Protein AF-E9F660-F1 (afdb_monomer_lite)

Secondary structure (DSSP, 8-state):
-----TTS-HHHHHHHHHHTTS--SSHHHHHHHHHHHHHHHHHHHS--HHHHHHS-GGGSPPHHHHHS---GGGGG-S-HHHHHHHHHSTTS-TT--HHHHHHHEEE---TTS-SEEE-TTS-EEE-HHHHHHHT-GGGEEE-TTHHHHTGGGGGG--

Sequence (158 aa):
MLLHSTNDSPLTMLIGTTLRQFQARNVETLCGLYLLVYRLLRWRIYPNPDWYHDVPILMRPTEVQNTHLHPVCIDFLPWPALRDYLCQNQNKDSRHSVDLYMRSIKLHWPPEKPLLCTDSGGAVELHPDFEATVCDAQSWTLVSPWAEAFEHLKMHVN

pLDDT: mean 91.42, std 10.26, range [47.56, 98.06]

Organism: Metarhizium robertsii (strain ARSEF 23 / ATCC MYA-3075) (NCBI:txid655844)

Structure (mmCIF, N/CA/C/O backbone):
data_AF-E9F660-F1
#
_entry.id   AF-E9F660-F1
#
loop_
_atom_site.group_PDB
_atom_site.id
_atom_site.type_symbol
_atom_site.label_atom_id
_atom_site.label_alt_id
_atom_site.label_comp_id
_atom_site.label_asym_id
_atom_site.label_entity_id
_atom_site.label_seq_id
_atom_site.pdbx_PDB_ins_code
_atom_site.Cartn_x
_atom_site.Cartn_y
_atom_site.Cartn_z
_atom_site.occupancy
_atom_site.B_iso_or_equiv
_atom_site.auth_seq_id
_atom_site.auth_comp_id
_atom_site.auth_asym_id
_atom_site.auth_atom_id
_atom_site.pdbx_PDB_model_num
ATOM 1 N N . MET A 1 1 ? -14.381 -0.725 13.121 1.00 47.56 1 MET A N 1
ATOM 2 C CA . MET A 1 1 ? -14.245 -2.211 12.984 1.00 47.56 1 MET A CA 1
ATOM 3 C C . MET A 1 1 ? -12.790 -2.710 12.771 1.00 47.56 1 MET A C 1
ATOM 5 O O . MET A 1 1 ? -12.537 -3.470 11.842 1.00 47.56 1 MET A O 1
ATOM 9 N N . LEU A 1 2 ? -11.814 -2.343 13.624 1.00 49.91 2 LEU A N 1
ATOM 10 C CA . LEU A 1 2 ? -10.415 -2.834 13.512 1.00 49.91 2 LEU A CA 1
ATOM 11 C C . LEU A 1 2 ? -9.726 -3.172 14.854 1.00 49.91 2 LEU A C 1
ATOM 13 O O . LEU A 1 2 ? -8.538 -3.473 14.866 1.00 49.91 2 LEU A O 1
ATOM 17 N N . LEU A 1 3 ? -10.464 -3.200 15.970 1.00 52.72 3 LEU A N 1
ATOM 18 C CA . LEU A 1 3 ? -9.939 -3.603 17.286 1.00 52.72 3 LEU A CA 1
ATOM 19 C C . LEU A 1 3 ? -10.389 -5.009 17.713 1.00 52.72 3 LEU A C 1
ATOM 21 O O . LEU A 1 3 ? -10.610 -5.261 18.895 1.00 52.72 3 LEU A O 1
ATOM 25 N N . HIS A 1 4 ? -10.543 -5.942 16.774 1.00 48.62 4 HIS A N 1
ATOM 26 C CA . HIS A 1 4 ? -10.601 -7.349 17.173 1.00 48.62 4 HIS A CA 1
ATOM 27 C C . HIS A 1 4 ? -9.197 -7.809 17.555 1.00 48.62 4 HIS A C 1
ATOM 29 O O . HIS A 1 4 ? -8.211 -7.411 16.928 1.00 48.62 4 HIS A O 1
ATOM 35 N N . SER A 1 5 ? -9.105 -8.609 18.615 1.00 48.84 5 SER A N 1
ATOM 36 C CA . SER A 1 5 ? -7.825 -9.086 19.117 1.00 48.84 5 SER A CA 1
ATOM 37 C C . SER A 1 5 ? -7.089 -9.851 18.011 1.00 48.84 5 SER A C 1
ATOM 39 O O . SER A 1 5 ? -7.699 -10.491 17.150 1.00 48.84 5 SER A O 1
ATOM 41 N N . THR A 1 6 ? -5.756 -9.832 18.023 1.00 50.41 6 THR A N 1
ATOM 42 C CA . THR A 1 6 ? -4.930 -10.602 17.071 1.00 50.41 6 THR A CA 1
ATOM 43 C C . THR A 1 6 ? -5.171 -12.118 17.120 1.00 50.41 6 THR A C 1
ATOM 45 O O . THR A 1 6 ? -4.581 -12.844 16.325 1.00 50.41 6 THR A O 1
ATOM 48 N N . ASN A 1 7 ? -6.019 -12.596 18.036 1.00 51.09 7 ASN A N 1
ATOM 49 C CA . ASN A 1 7 ? -6.377 -13.997 18.204 1.00 51.09 7 ASN A CA 1
ATOM 50 C C . ASN A 1 7 ? -7.701 -14.387 17.522 1.00 51.09 7 ASN A C 1
ATOM 52 O O . ASN A 1 7 ? -7.983 -15.579 17.443 1.00 51.09 7 ASN A O 1
ATOM 56 N N . ASP A 1 8 ? -8.480 -13.438 16.991 1.00 64.81 8 ASP A N 1
ATOM 57 C CA . ASP A 1 8 ? -9.829 -13.734 16.477 1.00 64.81 8 ASP A CA 1
ATOM 58 C C . ASP A 1 8 ? -9.863 -14.063 14.972 1.00 64.81 8 ASP A C 1
ATOM 60 O O . ASP A 1 8 ? -10.876 -14.530 14.453 1.00 64.81 8 ASP A O 1
ATOM 64 N N . SER A 1 9 ? -8.763 -13.847 14.237 1.00 81.62 9 SER A N 1
ATOM 65 C CA . SER A 1 9 ? -8.699 -14.128 12.798 1.00 81.62 9 SER A CA 1
ATOM 66 C C . SER A 1 9 ? -7.319 -14.647 12.366 1.00 81.62 9 SER A C 1
ATOM 68 O O . SER A 1 9 ? -6.309 -13.977 12.587 1.00 81.62 9 SER A O 1
ATOM 70 N N . PRO A 1 10 ? -7.240 -15.794 11.662 1.00 87.38 10 PRO A N 1
ATOM 71 C CA . PRO A 1 10 ? -5.983 -16.280 11.086 1.00 87.38 10 PRO A CA 1
ATOM 72 C C . PRO A 1 10 ? -5.302 -15.254 10.171 1.00 87.38 10 PRO A C 1
ATOM 74 O O . PRO A 1 10 ? -4.076 -15.207 10.094 1.00 87.38 10 PRO A O 1
ATOM 77 N N . LEU A 1 11 ? -6.088 -14.395 9.508 1.00 89.75 11 LEU A N 1
ATOM 78 C CA . LEU A 1 11 ? -5.563 -13.346 8.641 1.00 89.75 11 LEU A CA 1
ATOM 79 C C . LEU A 1 11 ? -4.883 -12.227 9.440 1.00 89.75 11 LEU A C 1
ATOM 81 O O . LEU A 1 11 ? -3.794 -11.792 9.073 1.00 89.75 11 LEU A O 1
ATOM 85 N N . THR A 1 12 ? -5.492 -11.776 10.540 1.00 90.00 12 THR A N 1
ATOM 86 C CA . THR A 1 12 ? -4.901 -10.724 11.385 1.00 90.00 12 THR A CA 1
ATOM 87 C C . THR A 1 12 ? -3.621 -11.222 12.055 1.00 90.00 12 THR A C 1
ATOM 89 O O . THR A 1 12 ? -2.632 -10.489 12.124 1.00 90.00 12 THR A O 1
ATOM 92 N N . MET A 1 13 ? -3.590 -12.500 12.450 1.00 89.19 13 MET A N 1
ATOM 93 C CA . MET A 1 13 ? -2.390 -13.167 12.952 1.00 89.19 13 MET A CA 1
ATOM 94 C C . MET A 1 13 ? -1.291 -13.248 11.887 1.00 89.19 13 MET A C 1
ATOM 96 O O . MET A 1 13 ? -0.164 -12.830 12.153 1.00 89.19 13 MET A O 1
ATOM 100 N N . LEU A 1 14 ? -1.609 -13.722 10.676 1.00 91.12 14 LEU A N 1
ATOM 101 C CA . LEU A 1 14 ? -0.656 -13.808 9.568 1.00 91.12 14 LEU A CA 1
ATOM 102 C C . LEU A 1 14 ? -0.021 -12.442 9.287 1.00 91.12 14 LEU A C 1
ATOM 104 O O . LEU A 1 14 ? 1.193 -12.298 9.391 1.00 91.12 14 LEU A O 1
ATOM 108 N N . ILE A 1 15 ? -0.836 -11.415 9.036 1.00 92.06 15 ILE A N 1
ATOM 109 C CA . ILE A 1 15 ? -0.338 -10.070 8.723 1.00 92.06 15 ILE A CA 1
ATOM 110 C C . ILE A 1 15 ? 0.486 -9.520 9.891 1.00 92.06 15 ILE A C 1
ATOM 112 O O . ILE A 1 15 ? 1.591 -9.020 9.689 1.00 92.06 15 ILE A O 1
ATOM 116 N N . GLY A 1 16 ? -0.011 -9.649 11.125 1.00 89.62 16 GLY A N 1
ATOM 117 C CA . GLY A 1 16 ? 0.689 -9.166 12.310 1.00 89.62 16 GLY A CA 1
ATOM 118 C C . GLY A 1 16 ? 2.029 -9.868 12.544 1.00 89.62 16 GLY A C 1
ATOM 119 O O . GLY A 1 16 ? 2.987 -9.233 12.977 1.00 89.62 16 GLY A O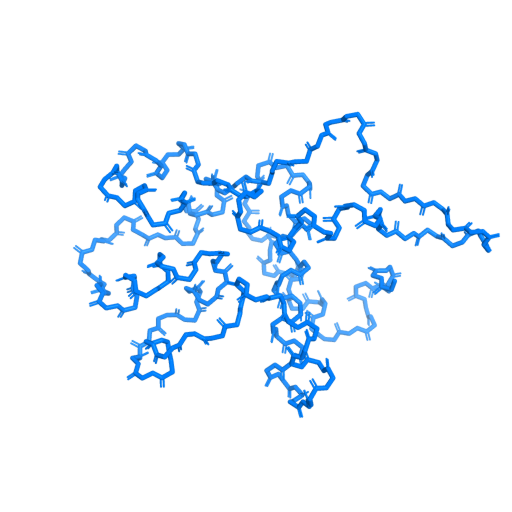 1
ATOM 120 N N . THR A 1 17 ? 2.132 -11.173 12.281 1.00 90.50 17 THR A N 1
ATOM 121 C CA . THR A 1 17 ? 3.407 -11.908 12.381 1.00 90.50 17 THR A CA 1
ATOM 122 C C . THR A 1 17 ? 4.381 -11.529 11.268 1.00 90.50 17 THR A C 1
ATOM 124 O O . THR A 1 17 ? 5.559 -11.340 11.558 1.00 90.50 17 THR A O 1
ATOM 127 N N . THR A 1 18 ? 3.908 -11.343 10.033 1.00 91.31 18 THR A N 1
ATOM 128 C CA . THR A 1 18 ? 4.741 -10.916 8.902 1.00 91.31 18 THR A CA 1
ATOM 129 C C . THR A 1 18 ? 5.259 -9.493 9.083 1.00 91.31 18 THR A C 1
ATOM 131 O O . THR A 1 18 ? 6.458 -9.264 8.983 1.00 91.31 18 THR A O 1
ATOM 134 N N . LEU A 1 19 ? 4.391 -8.530 9.402 1.00 89.81 19 LEU A N 1
ATOM 135 C CA . LEU A 1 19 ? 4.794 -7.127 9.539 1.00 89.81 19 LEU A CA 1
ATOM 136 C C . LEU A 1 19 ? 5.783 -6.904 10.691 1.00 89.81 19 LEU A C 1
ATOM 138 O O . LEU A 1 19 ? 6.650 -6.043 10.583 1.00 89.81 19 LEU A O 1
ATOM 142 N N . ARG A 1 20 ? 5.717 -7.720 11.752 1.00 89.06 20 ARG A N 1
ATOM 143 C CA . ARG A 1 20 ? 6.685 -7.705 12.864 1.00 89.06 20 ARG A CA 1
ATOM 144 C C . ARG A 1 20 ? 8.119 -8.053 12.452 1.00 89.06 20 ARG A C 1
ATOM 146 O O . ARG A 1 20 ? 9.038 -7.766 13.211 1.00 89.06 20 ARG A O 1
ATOM 153 N N . GLN A 1 21 ? 8.317 -8.661 11.284 1.00 90.44 21 GLN A N 1
ATOM 154 C CA . GLN A 1 21 ? 9.647 -8.984 10.760 1.00 90.44 21 GLN A CA 1
ATOM 155 C C . GLN A 1 21 ? 10.355 -7.759 10.165 1.00 90.44 21 GLN A C 1
ATOM 157 O O . GLN A 1 21 ? 11.555 -7.817 9.910 1.00 90.44 21 GLN A O 1
ATOM 162 N N . PHE A 1 22 ? 9.633 -6.656 9.951 1.00 89.31 22 PHE A N 1
ATOM 163 C CA . PHE A 1 22 ? 10.140 -5.467 9.281 1.00 89.31 22 PHE A CA 1
ATOM 164 C C . PHE A 1 22 ? 10.131 -4.249 10.202 1.00 89.31 22 PHE A C 1
ATOM 166 O O . PHE A 1 22 ? 9.282 -4.107 11.082 1.00 89.31 22 PHE A O 1
ATOM 173 N N . GLN A 1 23 ? 11.058 -3.324 9.961 1.00 85.81 23 GLN A N 1
ATOM 174 C CA . GLN A 1 23 ? 11.101 -2.042 10.658 1.00 85.81 23 GLN A CA 1
ATOM 175 C C . GLN A 1 23 ? 10.389 -0.968 9.836 1.00 85.81 23 GLN A C 1
ATOM 177 O O . GLN A 1 23 ? 10.982 -0.356 8.948 1.00 85.81 23 GLN A O 1
ATOM 182 N N . ALA A 1 24 ? 9.112 -0.734 10.143 1.00 85.19 24 ALA A N 1
ATOM 183 C CA . ALA A 1 24 ? 8.410 0.451 9.660 1.00 85.19 24 ALA A CA 1
ATOM 184 C C . ALA A 1 24 ? 8.947 1.716 10.351 1.00 85.19 24 ALA A C 1
ATOM 186 O O . ALA A 1 24 ? 9.426 1.668 11.484 1.00 85.19 24 ALA A O 1
ATOM 187 N N . ARG A 1 25 ? 8.840 2.868 9.679 1.00 86.06 25 ARG A N 1
ATOM 188 C CA . ARG A 1 25 ? 9.355 4.149 10.199 1.00 86.06 25 ARG A CA 1
ATOM 189 C C . ARG A 1 25 ? 8.655 4.638 11.459 1.00 86.06 25 ARG A C 1
ATOM 191 O O . ARG A 1 25 ? 9.293 5.241 12.314 1.00 86.06 25 ARG A O 1
ATOM 198 N N . ASN A 1 26 ? 7.344 4.449 11.517 1.00 91.38 26 ASN A N 1
ATOM 199 C CA . ASN A 1 26 ? 6.492 4.874 12.616 1.00 91.38 26 ASN A CA 1
ATOM 200 C C . ASN A 1 26 ? 5.228 4.002 12.669 1.00 91.38 26 ASN A C 1
ATOM 202 O O . ASN A 1 26 ? 4.970 3.195 11.765 1.00 91.38 26 ASN A O 1
ATOM 206 N N . VAL A 1 27 ? 4.471 4.133 13.758 1.00 91.81 27 VAL A N 1
ATOM 207 C CA . VAL A 1 27 ? 3.292 3.298 14.021 1.00 91.81 27 VAL A CA 1
ATOM 208 C C . VAL A 1 27 ? 2.169 3.580 13.025 1.00 91.81 27 VAL A C 1
ATOM 210 O O . VAL A 1 27 ? 1.485 2.658 12.600 1.00 91.81 27 VAL A O 1
ATOM 213 N N . GLU A 1 28 ? 2.037 4.822 12.567 1.00 95.00 28 GLU A N 1
ATOM 214 C CA . GLU A 1 28 ? 1.020 5.259 11.614 1.00 95.00 28 GLU A CA 1
ATOM 215 C C . GLU A 1 28 ? 1.218 4.579 10.257 1.00 95.00 28 GLU A C 1
ATOM 217 O O . GLU A 1 28 ? 0.281 4.017 9.694 1.00 95.00 28 GLU A O 1
ATOM 222 N N . THR A 1 29 ? 2.459 4.553 9.761 1.00 95.94 29 THR A N 1
ATOM 223 C CA . THR A 1 29 ? 2.820 3.853 8.519 1.00 95.94 29 THR A CA 1
ATOM 224 C C . THR A 1 29 ? 2.539 2.358 8.649 1.00 95.94 29 THR A C 1
ATOM 226 O O . THR A 1 29 ? 1.957 1.761 7.744 1.00 95.94 29 THR A O 1
ATOM 229 N N . LEU A 1 30 ? 2.907 1.747 9.781 1.00 94.88 30 LEU A N 1
ATOM 230 C CA . LEU A 1 30 ? 2.664 0.324 10.029 1.00 94.88 30 LEU A CA 1
ATOM 231 C C . LEU A 1 30 ? 1.162 -0.004 10.054 1.00 94.88 30 LEU A C 1
ATOM 233 O O . LEU A 1 30 ? 0.732 -0.972 9.428 1.00 94.88 30 LEU A O 1
ATOM 237 N N . CYS A 1 31 ? 0.363 0.816 10.739 1.00 94.81 31 CYS A N 1
ATOM 238 C CA . CYS A 1 31 ? -1.090 0.676 10.810 1.00 94.81 31 CYS A CA 1
ATOM 239 C C . CYS A 1 31 ? -1.757 0.876 9.444 1.00 94.81 31 CYS A C 1
ATOM 241 O O . CYS A 1 31 ? -2.656 0.113 9.090 1.00 94.81 31 CYS A O 1
ATOM 243 N N . GLY A 1 32 ? -1.296 1.847 8.653 1.00 95.88 32 GLY A N 1
ATOM 244 C CA . GLY A 1 32 ? -1.801 2.064 7.300 1.00 95.88 32 GLY A CA 1
ATOM 245 C C . GLY A 1 32 ? -1.520 0.873 6.384 1.00 95.88 32 GLY A C 1
ATOM 246 O O . GLY A 1 32 ? -2.428 0.384 5.715 1.00 95.88 32 GLY A O 1
ATOM 247 N N . LEU A 1 33 ? -0.295 0.335 6.420 1.00 96.44 33 LEU A N 1
ATOM 248 C CA . LEU A 1 33 ? 0.067 -0.852 5.639 1.00 96.44 33 LEU A CA 1
ATOM 249 C C . LEU A 1 33 ? -0.755 -2.065 6.059 1.00 96.44 33 LEU A C 1
ATOM 251 O O . LEU A 1 33 ? -1.264 -2.788 5.206 1.00 96.44 33 LEU A O 1
ATOM 255 N N . TYR A 1 34 ? -0.929 -2.264 7.366 1.00 95.38 34 TYR A N 1
ATOM 256 C CA . TYR A 1 34 ? -1.781 -3.323 7.893 1.00 95.38 34 TYR A CA 1
ATOM 257 C C . TYR A 1 34 ? -3.204 -3.237 7.328 1.00 95.38 34 TYR A C 1
ATOM 259 O O . TYR A 1 34 ? -3.731 -4.248 6.867 1.00 95.38 34 TYR A O 1
ATOM 267 N N . LEU A 1 35 ? -3.810 -2.045 7.318 1.00 95.50 35 LEU A N 1
ATOM 268 C CA . 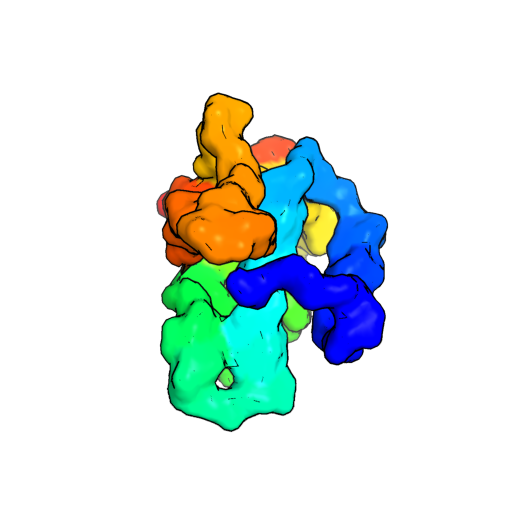LEU A 1 35 ? -5.165 -1.835 6.802 1.00 95.50 35 LEU A CA 1
ATOM 269 C C . LEU A 1 35 ? -5.254 -2.180 5.310 1.00 95.50 35 LEU A C 1
ATOM 271 O O . LEU A 1 35 ? -6.128 -2.957 4.917 1.00 95.50 35 LEU A O 1
ATOM 275 N N . LEU A 1 36 ? -4.330 -1.666 4.491 1.00 97.25 36 LEU A N 1
ATOM 276 C CA . LEU A 1 36 ? -4.295 -1.940 3.050 1.00 97.25 36 LEU A CA 1
ATOM 277 C C . LEU A 1 36 ? -4.131 -3.438 2.753 1.00 97.25 36 LEU A C 1
ATOM 279 O O . LEU A 1 36 ? -4.890 -4.006 1.962 1.00 97.25 36 LEU A O 1
ATOM 283 N N . VAL A 1 37 ? -3.176 -4.092 3.422 1.00 96.44 37 VAL A N 1
ATOM 284 C CA . VAL A 1 37 ? -2.901 -5.528 3.262 1.00 96.44 37 VAL A CA 1
ATOM 285 C C . VAL A 1 37 ? -4.089 -6.366 3.730 1.00 96.44 37 VAL A C 1
ATOM 287 O O . VAL A 1 37 ? -4.480 -7.309 3.042 1.00 96.44 37 VAL A O 1
ATOM 290 N N . TYR A 1 38 ? -4.702 -6.016 4.863 1.00 95.75 38 TYR A N 1
ATOM 291 C CA . TYR A 1 38 ? -5.865 -6.722 5.392 1.00 95.75 38 TYR A CA 1
ATOM 292 C C . TYR A 1 38 ? -7.039 -6.692 4.416 1.00 95.75 38 TYR A C 1
ATOM 294 O O . TYR A 1 38 ? -7.599 -7.747 4.120 1.00 95.75 38 TYR A O 1
ATOM 302 N N . ARG A 1 39 ? -7.391 -5.519 3.873 1.00 95.81 39 ARG A N 1
ATOM 303 C CA . ARG A 1 39 ? -8.514 -5.394 2.928 1.00 95.81 39 ARG A CA 1
ATOM 304 C C . ARG A 1 39 ? -8.281 -6.201 1.661 1.00 95.81 39 ARG A C 1
ATOM 306 O O . ARG A 1 39 ? -9.159 -6.964 1.257 1.00 95.81 39 ARG A O 1
ATOM 313 N N . LEU A 1 40 ? -7.080 -6.099 1.089 1.00 97.38 40 LEU A N 1
ATOM 314 C CA . LEU A 1 40 ? -6.709 -6.854 -0.104 1.00 97.38 40 LEU A CA 1
ATOM 315 C C . LEU A 1 40 ? -6.765 -8.369 0.142 1.00 97.38 40 LEU A C 1
ATOM 317 O O . LEU A 1 40 ? -7.394 -9.099 -0.625 1.00 97.38 40 LEU A O 1
ATOM 321 N N . LEU A 1 41 ? -6.126 -8.855 1.210 1.00 96.12 41 LEU A N 1
ATOM 322 C CA . LEU A 1 41 ? -6.075 -10.288 1.502 1.00 96.12 41 LEU A CA 1
ATOM 323 C C . LEU A 1 41 ? -7.435 -10.851 1.916 1.00 96.12 41 LEU A C 1
ATOM 325 O O . LEU A 1 41 ? -7.763 -11.965 1.521 1.00 96.12 41 LEU A O 1
ATOM 329 N N . ARG A 1 42 ? -8.251 -10.090 2.652 1.00 95.88 42 ARG A N 1
ATOM 330 C CA . ARG A 1 42 ? -9.614 -10.495 3.019 1.00 95.88 42 ARG A CA 1
ATOM 331 C C . ARG A 1 42 ? -10.447 -10.802 1.780 1.00 95.88 42 ARG A C 1
ATOM 333 O O . ARG A 1 42 ? -11.052 -11.868 1.710 1.00 95.88 42 ARG A O 1
ATOM 340 N N . TRP A 1 43 ? -10.432 -9.903 0.796 1.00 96.44 43 TRP A N 1
ATOM 341 C CA . TRP A 1 43 ? -11.117 -10.129 -0.472 1.00 96.44 43 TRP A CA 1
ATOM 342 C C . TRP A 1 43 ? -10.511 -11.302 -1.255 1.00 96.44 43 TRP A C 1
ATOM 344 O O . TRP A 1 43 ? -11.253 -12.141 -1.750 1.00 96.44 43 TRP A O 1
ATOM 354 N N . ARG A 1 44 ? -9.179 -11.415 -1.337 1.00 95.06 44 ARG A N 1
ATOM 355 C CA . ARG A 1 44 ? -8.530 -12.515 -2.077 1.00 95.06 44 ARG A CA 1
ATOM 356 C C . ARG A 1 44 ? -8.822 -13.898 -1.492 1.00 95.06 44 ARG A C 1
ATOM 358 O O . ARG A 1 44 ? -8.979 -14.848 -2.250 1.00 95.06 44 ARG A O 1
ATOM 365 N N . ILE A 1 45 ? -8.876 -14.018 -0.165 1.00 93.44 45 ILE A N 1
ATOM 366 C CA . ILE A 1 45 ? -9.142 -15.293 0.517 1.00 93.44 45 ILE A CA 1
ATOM 367 C C . ILE A 1 45 ? -10.624 -15.654 0.431 1.00 93.44 45 ILE A C 1
ATOM 369 O O . ILE A 1 45 ? -10.958 -16.823 0.253 1.00 93.44 45 ILE A O 1
ATOM 373 N N . TYR A 1 46 ? -11.510 -14.663 0.526 1.00 92.25 46 TYR A N 1
ATOM 374 C CA . TYR A 1 46 ? -12.946 -14.892 0.475 1.00 92.25 46 TYR A CA 1
ATOM 375 C C . TYR A 1 46 ? -13.635 -13.942 -0.520 1.00 92.25 46 TYR A C 1
ATOM 377 O O . TYR A 1 46 ? -14.266 -12.967 -0.120 1.00 92.25 46 TYR A O 1
ATOM 385 N N . PRO A 1 47 ? -13.542 -14.189 -1.833 1.00 94.19 47 PRO A N 1
ATOM 386 C CA . PRO A 1 47 ? -14.023 -13.237 -2.829 1.00 94.19 47 PRO A CA 1
ATOM 387 C C . PRO A 1 47 ? -15.536 -13.015 -2.754 1.00 94.19 47 PRO A C 1
ATOM 389 O O . PRO A 1 47 ? -16.323 -13.946 -2.912 1.00 94.19 47 PRO A O 1
ATOM 392 N N . ASN A 1 48 ? -15.953 -11.761 -2.570 1.00 94.06 48 ASN A N 1
ATOM 393 C CA . ASN A 1 48 ? -17.324 -11.317 -2.808 1.00 94.06 48 ASN A CA 1
ATOM 394 C C . ASN A 1 48 ? -17.352 -9.842 -3.253 1.00 94.06 48 ASN A C 1
ATOM 396 O O . ASN A 1 48 ? -16.349 -9.137 -3.076 1.00 94.06 48 ASN A O 1
ATOM 400 N N . PRO A 1 49 ? -18.468 -9.371 -3.844 1.00 95.81 49 PRO A N 1
ATOM 401 C CA . PRO A 1 49 ? -18.573 -8.003 -4.333 1.00 95.81 49 PRO A CA 1
ATOM 402 C C . PRO A 1 49 ? -18.354 -6.957 -3.241 1.00 95.81 49 PRO A C 1
ATOM 404 O O . PRO A 1 49 ? -17.602 -6.016 -3.466 1.00 95.81 49 PRO A O 1
ATOM 407 N N . ASP A 1 50 ? -18.936 -7.115 -2.056 1.00 95.19 50 ASP A N 1
ATOM 408 C CA . ASP A 1 50 ? -18.843 -6.111 -0.988 1.00 95.19 50 ASP A CA 1
ATOM 409 C C . ASP A 1 50 ? -17.395 -5.913 -0.521 1.00 95.19 50 ASP A C 1
ATOM 411 O O . ASP A 1 50 ? -16.914 -4.789 -0.388 1.00 95.19 50 ASP A O 1
ATOM 415 N N . TRP A 1 51 ? -16.649 -7.005 -0.342 1.00 94.38 51 TRP A N 1
ATOM 416 C CA . TRP A 1 51 ? -15.244 -6.944 0.057 1.00 94.38 51 TRP A CA 1
ATOM 417 C C . TRP A 1 51 ? -14.335 -6.494 -1.077 1.00 94.38 51 TRP A C 1
ATOM 419 O O . TRP A 1 51 ? -13.325 -5.865 -0.791 1.00 94.38 51 TRP A O 1
ATOM 429 N N . TYR A 1 52 ? -14.696 -6.735 -2.341 1.00 96.38 52 TYR A N 1
ATOM 430 C CA . TYR A 1 52 ? -13.995 -6.121 -3.471 1.00 96.38 52 TYR A CA 1
ATOM 431 C C . TYR A 1 52 ? -14.154 -4.596 -3.474 1.00 96.38 52 TYR A C 1
ATOM 433 O O . TYR A 1 52 ? -13.173 -3.875 -3.661 1.00 96.38 52 TYR A O 1
ATOM 441 N N . HIS A 1 53 ? -15.374 -4.098 -3.246 1.00 96.00 53 HIS A N 1
ATOM 442 C CA . HIS A 1 53 ? -15.635 -2.659 -3.192 1.00 96.00 53 HIS A CA 1
ATOM 443 C C . HIS A 1 53 ? -14.908 -1.990 -2.021 1.00 96.00 53 HIS A C 1
ATOM 445 O O . HIS A 1 53 ? -14.432 -0.868 -2.188 1.00 96.00 53 HIS A O 1
ATOM 451 N N . ASP A 1 54 ? -14.750 -2.696 -0.897 1.00 95.00 54 ASP A N 1
ATOM 452 C CA . ASP A 1 54 ? -13.967 -2.242 0.258 1.00 95.00 54 ASP A CA 1
ATOM 453 C C . ASP A 1 54 ? -12.450 -2.175 -0.003 1.00 95.00 54 ASP A C 1
ATOM 455 O O . ASP A 1 54 ? -11.755 -1.400 0.655 1.00 95.00 54 ASP A O 1
ATOM 459 N N . VAL A 1 55 ? -11.909 -2.932 -0.973 1.00 97.62 55 VAL A N 1
ATOM 460 C CA . VAL A 1 55 ? -10.493 -2.796 -1.352 1.00 97.62 55 VAL A CA 1
ATOM 461 C C . VAL A 1 55 ? -10.261 -1.393 -1.929 1.00 97.62 55 VAL A C 1
ATOM 463 O O . VAL A 1 55 ? -10.855 -1.059 -2.969 1.00 97.62 55 VAL A O 1
ATOM 466 N N . PRO A 1 56 ? -9.361 -0.587 -1.325 1.00 97.12 56 PRO A N 1
ATOM 467 C CA . PRO A 1 56 ? -9.044 0.744 -1.827 1.00 97.12 56 PRO A CA 1
ATOM 468 C C . PRO A 1 56 ? -8.550 0.678 -3.269 1.00 97.12 56 PRO A C 1
ATOM 470 O O . PRO A 1 56 ? -7.806 -0.235 -3.627 1.00 97.12 56 PRO A O 1
ATOM 473 N N . ILE A 1 57 ? -8.930 1.656 -4.098 1.00 96.88 57 ILE A N 1
ATOM 474 C CA . ILE A 1 57 ? -8.600 1.668 -5.535 1.00 96.88 57 ILE A CA 1
ATOM 475 C C . ILE A 1 57 ? -7.091 1.485 -5.759 1.00 96.88 57 ILE A C 1
ATOM 477 O O . ILE A 1 57 ? -6.696 0.692 -6.611 1.00 96.88 57 ILE A O 1
ATOM 481 N N . LEU A 1 58 ? -6.256 2.125 -4.932 1.00 97.06 58 LEU A N 1
ATOM 482 C CA . LEU A 1 58 ? -4.795 2.017 -4.994 1.00 97.06 58 LEU A CA 1
ATOM 483 C C . LEU A 1 58 ? -4.237 0.596 -4.778 1.00 97.06 58 LEU A C 1
ATOM 485 O O . LEU A 1 58 ? -3.118 0.323 -5.206 1.00 97.06 58 LEU A O 1
ATOM 489 N N . MET A 1 59 ? -5.006 -0.300 -4.148 1.00 98.06 59 MET A N 1
ATOM 490 C CA . MET A 1 59 ? -4.636 -1.688 -3.840 1.00 98.06 59 MET A CA 1
ATOM 491 C C . MET A 1 59 ? -5.296 -2.703 -4.774 1.00 98.06 59 MET A C 1
ATOM 493 O O . MET A 1 59 ? -4.979 -3.891 -4.710 1.00 98.06 59 MET A O 1
ATOM 497 N N . ARG A 1 60 ? -6.226 -2.282 -5.642 1.00 97.19 60 ARG A N 1
ATOM 498 C CA . ARG A 1 60 ? -6.868 -3.211 -6.580 1.00 97.19 60 ARG A CA 1
ATOM 499 C C . ARG A 1 60 ? -5.823 -3.760 -7.570 1.00 97.19 60 ARG A C 1
ATOM 501 O O . ARG A 1 60 ? -4.894 -3.027 -7.937 1.00 97.19 60 ARG A O 1
ATOM 508 N N . PRO A 1 61 ? -5.925 -5.040 -7.980 1.00 96.69 61 PRO A N 1
ATOM 509 C CA . PRO A 1 61 ? -5.030 -5.603 -8.986 1.00 96.69 61 PRO A CA 1
ATOM 510 C C . PRO A 1 61 ? -5.155 -4.859 -10.316 1.00 96.69 61 PRO A C 1
ATOM 512 O O . PRO A 1 61 ? -6.268 -4.609 -10.783 1.00 96.69 61 PRO A O 1
ATOM 515 N N . THR A 1 62 ? -4.023 -4.527 -10.922 1.00 97.50 62 THR A N 1
ATOM 516 C CA . THR A 1 62 ? -3.956 -3.979 -12.277 1.00 97.50 62 THR A CA 1
ATOM 517 C C . THR A 1 62 ? -4.032 -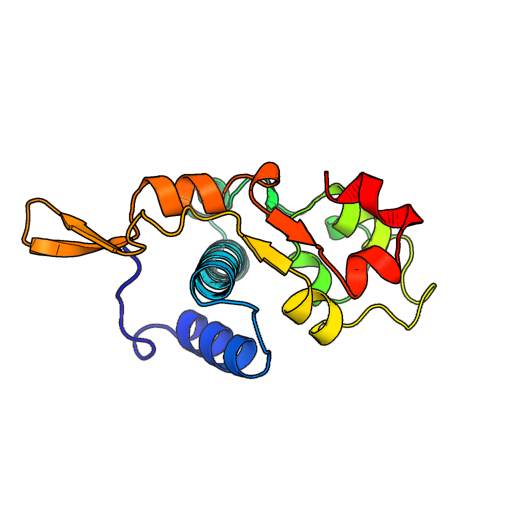5.097 -13.317 1.00 97.50 62 THR A C 1
ATOM 519 O O . THR A 1 62 ? -3.885 -6.284 -13.009 1.00 97.50 62 THR A O 1
ATOM 522 N N . GLU A 1 63 ? -4.234 -4.730 -14.582 1.00 97.50 63 GLU A N 1
ATOM 523 C CA . GLU A 1 63 ? -4.159 -5.684 -15.692 1.00 97.50 63 GLU A CA 1
ATOM 524 C C . GLU A 1 63 ? -2.779 -6.351 -15.773 1.00 97.50 63 GLU A C 1
ATOM 526 O O . GLU A 1 63 ? -2.690 -7.566 -15.959 1.00 97.50 63 GLU A O 1
ATOM 531 N N . VAL A 1 64 ? -1.703 -5.588 -15.553 1.00 97.88 64 VAL A N 1
ATOM 532 C CA . VAL A 1 64 ? -0.328 -6.106 -15.578 1.00 97.88 64 VAL A CA 1
ATOM 533 C C . VAL A 1 64 ? -0.144 -7.186 -14.516 1.00 97.88 64 VAL A C 1
ATOM 535 O O . VAL A 1 64 ? 0.341 -8.270 -14.830 1.00 97.88 64 VAL A O 1
ATOM 538 N N . GLN A 1 65 ? -0.591 -6.951 -13.282 1.00 96.81 65 GLN A N 1
ATOM 539 C CA . GLN A 1 65 ? -0.488 -7.952 -12.217 1.00 96.81 65 GLN A CA 1
ATOM 540 C C . GLN A 1 65 ? -1.308 -9.216 -12.495 1.00 96.81 65 GLN A C 1
ATOM 542 O O . GLN A 1 65 ? -0.884 -10.307 -12.124 1.00 96.81 65 GLN A O 1
ATOM 547 N N . ASN A 1 66 ? -2.457 -9.092 -13.164 1.00 95.69 66 ASN A N 1
ATOM 548 C CA . ASN A 1 66 ? -3.288 -10.245 -13.524 1.00 95.69 66 ASN A CA 1
ATOM 549 C C . ASN A 1 66 ? -2.704 -11.075 -14.680 1.00 95.69 66 ASN A C 1
ATOM 551 O O . ASN A 1 66 ? -3.098 -12.224 -14.869 1.00 95.69 66 ASN A O 1
ATOM 555 N N . THR A 1 67 ? -1.787 -10.503 -15.462 1.00 96.75 67 THR A N 1
ATOM 556 C CA . THR A 1 67 ? -1.259 -11.107 -16.698 1.00 96.75 67 THR A CA 1
ATOM 557 C C . THR A 1 67 ? 0.220 -11.483 -16.620 1.00 96.75 67 THR A C 1
ATOM 559 O O . THR A 1 67 ? 0.690 -12.267 -17.441 1.00 96.75 67 THR A O 1
ATOM 562 N N . HIS A 1 68 ? 0.959 -10.970 -15.633 1.00 95.38 68 HIS A N 1
ATOM 563 C CA . HIS A 1 68 ? 2.394 -11.202 -15.466 1.00 95.38 68 HIS A CA 1
ATOM 564 C C . HIS A 1 68 ? 2.665 -11.958 -14.163 1.00 95.38 68 HIS A C 1
ATOM 566 O O . HIS A 1 68 ? 2.271 -11.512 -13.088 1.00 95.38 68 HIS A O 1
ATOM 572 N N . LEU A 1 69 ? 3.389 -13.079 -14.229 1.00 94.75 69 LEU A N 1
ATOM 573 C CA . LEU A 1 69 ? 3.883 -13.776 -13.033 1.00 94.75 69 LEU A CA 1
ATOM 574 C C . LEU A 1 69 ? 4.869 -12.881 -12.300 1.00 94.75 69 LEU A C 1
ATOM 576 O O . LEU A 1 69 ? 5.832 -12.490 -12.936 1.00 94.75 69 LEU A O 1
ATOM 580 N N . HIS A 1 70 ? 4.672 -12.594 -11.013 1.00 94.88 70 HIS A N 1
ATOM 581 C CA . HIS A 1 70 ? 5.516 -11.679 -10.239 1.00 94.88 70 HIS A CA 1
ATOM 582 C C . HIS A 1 70 ? 5.604 -12.086 -8.755 1.00 94.88 70 HIS A C 1
ATOM 584 O O . HIS A 1 70 ? 4.752 -12.836 -8.270 1.00 94.88 70 HIS A O 1
ATOM 590 N N . PRO A 1 71 ? 6.611 -11.605 -7.998 1.00 94.44 71 PRO A N 1
ATOM 591 C CA . PRO A 1 71 ? 6.656 -11.796 -6.551 1.00 94.44 71 PRO A CA 1
ATOM 592 C C . PRO A 1 71 ? 5.437 -11.189 -5.844 1.00 94.44 71 PRO A C 1
ATOM 594 O O . PRO A 1 71 ? 5.184 -9.992 -5.966 1.00 94.44 71 PRO A O 1
ATOM 597 N N . VAL A 1 72 ? 4.740 -11.989 -5.027 1.00 93.38 72 VAL A N 1
ATOM 598 C CA . VAL A 1 72 ? 3.513 -11.579 -4.306 1.00 93.38 72 VAL A CA 1
ATOM 599 C C . VAL A 1 72 ? 3.685 -10.309 -3.466 1.00 93.38 72 VAL A C 1
ATOM 601 O O . VAL A 1 72 ? 2.732 -9.575 -3.243 1.00 93.38 72 VAL A O 1
ATOM 604 N N . CYS A 1 73 ? 4.904 -10.005 -3.013 1.00 93.50 73 CYS A N 1
ATOM 605 C CA . CYS A 1 73 ? 5.169 -8.806 -2.225 1.00 93.50 73 CYS A CA 1
ATOM 606 C C . CYS A 1 73 ? 4.909 -7.493 -2.985 1.00 93.50 73 CYS A C 1
ATOM 608 O O . CYS A 1 73 ? 4.626 -6.483 -2.344 1.00 93.50 73 CYS A O 1
ATOM 610 N N . ILE A 1 74 ? 4.965 -7.499 -4.323 1.00 96.44 74 ILE A N 1
ATOM 611 C CA . ILE A 1 74 ? 4.694 -6.315 -5.154 1.00 96.44 74 ILE A CA 1
ATOM 612 C C . ILE A 1 74 ? 3.231 -5.880 -5.017 1.00 96.44 74 ILE A C 1
ATOM 614 O O . ILE A 1 74 ? 2.953 -4.683 -5.014 1.00 96.44 74 ILE A O 1
ATOM 618 N N . ASP A 1 75 ? 2.305 -6.821 -4.815 1.00 96.88 75 ASP A N 1
ATOM 619 C CA . ASP A 1 75 ? 0.873 -6.537 -4.659 1.00 96.88 75 ASP A CA 1
ATOM 620 C C . ASP A 1 75 ? 0.547 -5.598 -3.494 1.00 96.88 75 ASP A C 1
ATOM 622 O O . ASP A 1 75 ? -0.519 -4.985 -3.477 1.00 96.88 75 ASP A O 1
ATOM 626 N N . PHE A 1 76 ? 1.446 -5.493 -2.515 1.00 96.12 76 PHE A N 1
ATOM 627 C CA . PHE A 1 76 ? 1.222 -4.722 -1.296 1.00 96.12 76 PHE A CA 1
ATOM 628 C C . PHE A 1 76 ? 1.711 -3.271 -1.382 1.00 96.12 76 PHE A C 1
ATOM 630 O O . PHE A 1 76 ? 1.609 -2.538 -0.400 1.00 96.12 76 PHE A O 1
ATOM 637 N N . LEU A 1 77 ? 2.245 -2.842 -2.531 1.00 97.06 77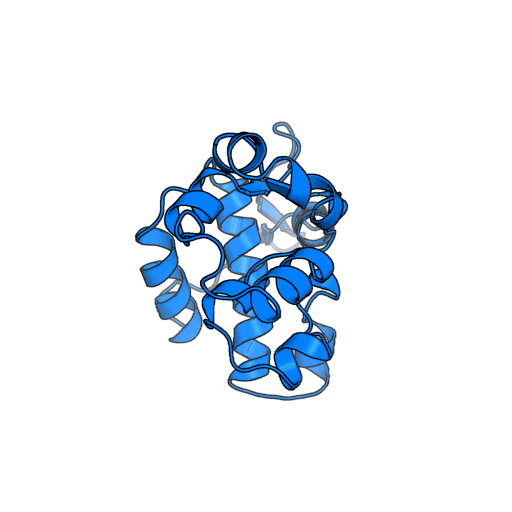 LEU A N 1
ATOM 638 C CA . LEU A 1 77 ? 2.677 -1.461 -2.733 1.00 97.06 77 LEU A CA 1
ATOM 639 C C . LEU A 1 77 ? 1.483 -0.560 -3.100 1.00 97.06 77 LEU A C 1
ATOM 641 O O . LEU A 1 77 ? 0.762 -0.872 -4.050 1.00 97.06 77 LEU A O 1
ATOM 645 N N . PRO A 1 78 ? 1.309 0.602 -2.445 1.00 97.19 78 PRO A N 1
ATOM 646 C CA . PRO A 1 78 ? 0.143 1.462 -2.649 1.00 97.19 78 PRO A CA 1
ATOM 647 C C . PRO A 1 78 ? 0.139 2.248 -3.973 1.00 97.19 78 PRO A C 1
ATOM 649 O O . PRO A 1 78 ? -0.713 3.106 -4.176 1.00 97.19 78 PRO A O 1
ATOM 652 N N . TRP A 1 79 ? 1.069 1.973 -4.893 1.00 97.94 79 TRP A N 1
ATOM 653 C CA . TRP A 1 79 ? 1.203 2.698 -6.159 1.00 97.94 79 TRP A CA 1
ATOM 654 C C . TRP A 1 79 ? 1.023 1.756 -7.352 1.00 97.94 79 TRP A C 1
ATOM 656 O O . TRP A 1 79 ? 1.956 1.021 -7.683 1.00 97.94 79 TRP A O 1
ATOM 666 N N . PRO A 1 80 ? -0.141 1.775 -8.032 1.00 97.38 80 PRO A N 1
ATOM 667 C CA . PRO A 1 80 ? -0.395 0.936 -9.205 1.00 97.38 80 PRO A CA 1
ATOM 668 C C . PRO A 1 80 ? 0.692 1.050 -10.284 1.00 97.38 80 PRO A C 1
ATOM 670 O O . PRO A 1 80 ? 1.194 0.037 -10.755 1.00 97.38 80 PRO A O 1
ATOM 673 N N . ALA A 1 81 ? 1.137 2.271 -10.603 1.00 97.62 81 ALA A N 1
ATOM 674 C CA . ALA A 1 81 ? 2.161 2.496 -11.624 1.00 97.62 81 ALA A CA 1
ATOM 675 C C . ALA A 1 81 ? 3.521 1.876 -11.256 1.00 97.62 81 ALA A C 1
ATOM 677 O O . ALA A 1 81 ? 4.196 1.304 -12.112 1.00 97.62 81 ALA A O 1
ATOM 678 N N . LEU A 1 82 ? 3.921 1.951 -9.981 1.00 97.69 82 LEU A N 1
ATOM 679 C CA . LEU A 1 82 ? 5.148 1.301 -9.519 1.00 97.69 82 LEU A CA 1
ATOM 680 C C . LEU A 1 82 ? 5.002 -0.223 -9.548 1.00 97.69 82 LEU A C 1
ATOM 682 O O . LEU A 1 82 ? 5.944 -0.909 -9.940 1.00 97.69 82 LEU A O 1
ATOM 686 N N . ARG A 1 83 ? 3.837 -0.757 -9.156 1.00 97.62 83 ARG A N 1
ATOM 687 C CA . ARG A 1 83 ? 3.554 -2.198 -9.233 1.00 97.62 83 ARG A CA 1
ATOM 688 C C . ARG A 1 83 ? 3.687 -2.703 -10.664 1.00 97.62 83 ARG A C 1
ATOM 690 O O . ARG A 1 83 ? 4.430 -3.653 -10.888 1.00 97.62 83 ARG A O 1
ATOM 697 N N . ASP A 1 84 ? 3.069 -2.018 -11.622 1.00 98.00 84 ASP A N 1
ATOM 698 C CA . ASP A 1 84 ? 3.142 -2.364 -13.044 1.00 98.00 84 ASP A CA 1
ATOM 699 C C . ASP A 1 84 ? 4.586 -2.371 -13.550 1.00 98.00 84 ASP A C 1
ATOM 701 O O . ASP A 1 84 ? 5.028 -3.351 -14.160 1.00 98.00 84 ASP A O 1
ATOM 705 N N . TYR A 1 85 ? 5.355 -1.328 -13.216 1.00 97.44 85 TYR A N 1
ATOM 706 C CA . TYR A 1 85 ? 6.773 -1.265 -13.555 1.00 97.44 85 TYR A CA 1
ATOM 707 C C . TYR A 1 85 ? 7.539 -2.468 -12.990 1.00 97.44 85 TYR A C 1
ATOM 709 O O . TYR A 1 85 ? 8.256 -3.141 -13.731 1.00 97.44 85 TYR A O 1
ATOM 717 N N . LEU A 1 86 ? 7.388 -2.774 -11.699 1.00 96.81 86 LEU A N 1
ATOM 718 C CA . LEU A 1 86 ? 8.117 -3.870 -11.053 1.00 96.81 86 LEU A CA 1
ATOM 719 C C . LEU A 1 86 ? 7.695 -5.242 -11.588 1.00 96.81 86 LEU A C 1
ATOM 721 O O . LEU A 1 86 ? 8.551 -6.105 -11.776 1.00 96.81 86 LEU A O 1
ATOM 725 N N . CYS A 1 87 ? 6.411 -5.437 -11.896 1.00 96.94 87 CYS A N 1
ATOM 726 C CA . CYS A 1 87 ? 5.904 -6.647 -12.539 1.00 96.94 87 CYS A CA 1
ATOM 727 C C . CYS A 1 87 ? 6.498 -6.845 -13.942 1.00 96.94 87 CYS A C 1
ATOM 729 O O . CYS A 1 87 ? 6.789 -7.973 -14.325 1.00 96.94 87 CYS A O 1
ATOM 731 N N . GLN A 1 88 ? 6.730 -5.786 -14.713 1.00 96.12 88 GLN A N 1
ATOM 732 C CA . GLN A 1 88 ? 7.308 -5.896 -16.061 1.00 96.12 88 GLN A CA 1
ATOM 733 C C . GLN A 1 88 ? 8.844 -5.946 -16.067 1.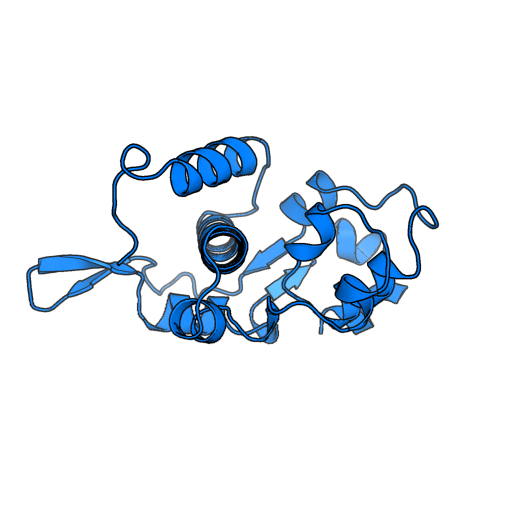00 96.12 88 GLN A C 1
ATOM 735 O O . GLN A 1 88 ? 9.456 -6.406 -17.031 1.00 96.12 88 GLN A O 1
ATOM 740 N N . ASN A 1 89 ? 9.486 -5.474 -14.997 1.00 94.12 89 ASN A N 1
ATOM 741 C CA . ASN A 1 89 ? 10.938 -5.294 -14.904 1.00 94.12 89 ASN A CA 1
ATOM 742 C C . ASN A 1 89 ? 11.570 -6.165 -13.812 1.00 94.12 89 ASN A C 1
ATOM 744 O O . ASN A 1 89 ? 12.554 -5.782 -13.176 1.00 94.12 89 ASN A O 1
ATOM 748 N N . GLN A 1 90 ? 11.015 -7.355 -13.603 1.00 83.50 90 GLN A N 1
ATOM 749 C CA . GLN A 1 90 ? 11.486 -8.279 -12.576 1.00 83.50 90 GLN A CA 1
ATOM 750 C C . GLN A 1 90 ? 12.950 -8.651 -12.772 1.00 83.50 90 GLN A C 1
ATOM 752 O O . GLN A 1 90 ? 13.410 -8.860 -13.894 1.00 83.50 90 GLN A O 1
ATOM 757 N N . ASN A 1 91 ? 13.672 -8.763 -11.657 1.00 81.50 91 ASN A N 1
ATOM 758 C CA . ASN A 1 91 ? 15.080 -9.163 -11.607 1.00 81.50 91 ASN A CA 1
ATOM 759 C C . ASN A 1 91 ? 16.045 -8.251 -12.390 1.00 81.50 91 ASN A C 1
ATOM 761 O O . ASN A 1 91 ? 17.214 -8.600 -12.527 1.00 81.50 91 ASN A O 1
ATOM 765 N N . LYS A 1 92 ? 15.596 -7.083 -12.881 1.00 88.50 92 LYS A N 1
ATOM 766 C CA . LYS A 1 92 ? 16.481 -6.111 -13.547 1.00 88.50 92 LYS A CA 1
ATOM 767 C C . LYS A 1 92 ? 17.389 -5.378 -12.567 1.00 88.50 92 LYS A C 1
ATOM 769 O O . LYS A 1 92 ? 18.498 -5.007 -12.933 1.00 88.50 92 LYS A O 1
ATOM 774 N N . ASP A 1 93 ? 16.927 -5.186 -11.335 1.00 91.38 93 ASP A N 1
ATOM 775 C CA . ASP A 1 93 ? 17.694 -4.533 -10.283 1.00 91.38 93 ASP A CA 1
ATOM 776 C C . ASP A 1 93 ? 17.546 -5.295 -8.963 1.00 91.38 93 ASP A C 1
ATOM 778 O O . ASP A 1 93 ? 16.480 -5.325 -8.345 1.00 91.38 93 ASP A O 1
ATOM 782 N N . SER A 1 94 ? 18.632 -5.935 -8.531 1.00 90.50 94 SER A N 1
ATOM 783 C CA . SER A 1 94 ? 18.664 -6.767 -7.325 1.00 90.50 94 SER A CA 1
ATOM 784 C C . SER A 1 94 ? 18.576 -5.964 -6.027 1.00 90.50 94 SER A C 1
ATOM 786 O O . SER A 1 94 ? 18.475 -6.554 -4.953 1.00 90.50 94 SER A O 1
ATOM 788 N N . ARG A 1 95 ? 18.633 -4.627 -6.093 1.00 93.88 95 ARG A N 1
ATOM 789 C CA . ARG A 1 95 ? 18.485 -3.760 -4.918 1.00 93.88 95 ARG A CA 1
ATOM 790 C C . ARG A 1 95 ? 17.041 -3.714 -4.421 1.00 93.88 95 ARG A C 1
ATOM 792 O O . ARG A 1 95 ? 16.821 -3.349 -3.270 1.00 93.88 95 ARG A O 1
ATOM 799 N N . HIS A 1 96 ? 16.058 -4.075 -5.252 1.00 94.38 96 HIS A N 1
ATOM 800 C CA . HIS A 1 96 ? 14.666 -4.173 -4.818 1.00 94.38 96 HIS A CA 1
ATOM 801 C C . HIS A 1 96 ? 14.512 -5.280 -3.769 1.00 94.38 96 HIS A C 1
ATOM 803 O O . HIS A 1 96 ? 14.703 -6.459 -4.054 1.00 94.38 96 HIS A O 1
ATOM 809 N N . SER A 1 97 ? 14.128 -4.905 -2.549 1.00 94.31 97 SER A N 1
ATOM 810 C CA . SER A 1 97 ? 13.867 -5.845 -1.460 1.00 94.31 97 SER A CA 1
ATOM 811 C C . SER A 1 97 ? 12.730 -5.346 -0.578 1.00 94.31 97 SER A C 1
ATOM 813 O O . SER A 1 97 ? 12.546 -4.140 -0.417 1.00 94.31 97 SER A O 1
ATOM 815 N N . VAL A 1 98 ? 11.972 -6.271 0.020 1.00 94.25 98 VAL A N 1
ATOM 816 C CA . VAL A 1 98 ? 10.872 -5.914 0.931 1.00 94.25 98 VAL A CA 1
ATOM 817 C C . VAL A 1 98 ? 11.382 -5.063 2.098 1.00 94.25 98 VAL A C 1
ATOM 819 O O . VAL A 1 98 ? 10.742 -4.075 2.437 1.00 94.25 98 VAL A O 1
ATOM 822 N N . ASP A 1 99 ? 12.563 -5.373 2.647 1.00 94.62 99 ASP A N 1
ATOM 823 C CA . ASP A 1 99 ? 13.196 -4.571 3.708 1.00 94.62 99 ASP A CA 1
ATOM 824 C C . ASP A 1 99 ? 13.414 -3.111 3.284 1.00 94.62 99 ASP A C 1
ATOM 826 O O . ASP A 1 99 ? 13.032 -2.190 4.007 1.00 94.62 99 ASP A O 1
ATOM 830 N N . LEU A 1 100 ? 13.959 -2.892 2.082 1.00 95.44 100 LEU A N 1
ATOM 831 C CA . LEU A 1 100 ? 14.195 -1.550 1.557 1.00 95.44 100 LEU A CA 1
ATOM 832 C C . LEU A 1 100 ? 12.887 -0.762 1.440 1.00 95.44 100 LEU A C 1
ATOM 834 O O . LEU A 1 100 ? 12.825 0.382 1.885 1.00 95.44 100 LEU A O 1
ATOM 838 N N . TYR A 1 101 ? 11.830 -1.377 0.901 1.00 95.81 101 TYR A N 1
ATOM 839 C CA . TYR A 1 101 ? 10.510 -0.747 0.827 1.00 95.81 101 TYR A CA 1
ATOM 840 C C . TYR A 1 101 ? 9.948 -0.435 2.213 1.00 95.81 101 TYR A C 1
ATOM 842 O O . TYR A 1 101 ? 9.535 0.696 2.451 1.00 95.81 101 TYR A O 1
ATOM 850 N N . MET A 1 102 ? 9.987 -1.391 3.142 1.00 95.44 102 MET A N 1
ATOM 851 C CA . MET A 1 102 ? 9.446 -1.227 4.495 1.00 95.44 102 MET A CA 1
ATOM 852 C C . MET A 1 102 ? 10.145 -0.116 5.283 1.00 95.44 102 MET A C 1
ATOM 854 O O . MET A 1 102 ? 9.494 0.631 6.013 1.00 95.44 102 MET A O 1
ATOM 858 N N . ARG A 1 103 ? 11.457 0.050 5.093 1.00 94.94 103 ARG A N 1
ATOM 859 C CA . ARG A 1 103 ? 12.230 1.127 5.723 1.00 94.94 103 ARG A CA 1
ATOM 860 C C . ARG A 1 103 ? 12.081 2.467 5.008 1.00 94.94 103 ARG A C 1
ATOM 862 O O . ARG A 1 103 ? 12.390 3.501 5.599 1.00 94.94 103 ARG A O 1
ATOM 869 N N . SER A 1 104 ? 11.638 2.493 3.755 1.00 96.44 104 SER A N 1
ATOM 870 C CA . SER A 1 104 ? 11.488 3.720 2.961 1.00 96.44 104 SER A CA 1
ATOM 871 C C . SER A 1 104 ? 10.073 4.258 2.892 1.00 96.44 104 SER A C 1
ATOM 873 O O . SER A 1 104 ? 9.910 5.458 2.694 1.00 96.44 104 SER A O 1
ATOM 875 N N . ILE A 1 105 ? 9.064 3.410 3.049 1.00 97.19 105 ILE A N 1
ATOM 876 C CA . ILE A 1 105 ? 7.671 3.825 2.973 1.00 97.19 105 ILE A CA 1
ATOM 877 C C . ILE A 1 105 ? 7.283 4.685 4.173 1.00 97.19 105 ILE A C 1
ATOM 879 O O . ILE A 1 105 ? 7.701 4.439 5.308 1.00 97.19 105 ILE A O 1
ATOM 883 N N . LYS A 1 106 ? 6.505 5.729 3.899 1.00 96.75 106 LYS A N 1
ATOM 884 C CA . LYS A 1 106 ? 6.008 6.671 4.894 1.00 96.75 106 LYS A CA 1
ATOM 885 C C . LYS A 1 106 ? 4.588 7.096 4.546 1.00 96.75 106 LYS A C 1
ATOM 887 O O . LYS A 1 106 ? 4.336 7.538 3.429 1.00 96.75 106 LYS A O 1
ATOM 892 N N . LEU A 1 107 ? 3.698 7.008 5.527 1.00 96.94 107 LEU A N 1
ATOM 893 C CA . LEU A 1 107 ? 2.384 7.642 5.494 1.00 96.94 107 LEU A CA 1
ATOM 894 C C . LEU A 1 107 ? 2.489 9.085 6.014 1.00 96.94 107 LEU A C 1
ATOM 896 O O . LEU A 1 107 ? 3.117 9.332 7.049 1.00 96.94 107 LEU A O 1
ATOM 900 N N . HIS A 1 108 ? 1.858 10.037 5.330 1.00 96.38 108 HIS A N 1
ATOM 901 C CA . HIS A 1 108 ? 1.714 11.417 5.800 1.00 96.38 108 HIS A CA 1
ATOM 902 C C . HIS A 1 108 ? 0.476 11.539 6.683 1.00 96.38 108 HIS A C 1
ATOM 904 O O . HIS A 1 108 ? -0.578 11.996 6.254 1.00 96.38 108 HIS A O 1
ATOM 910 N N . TRP A 1 109 ? 0.621 11.121 7.937 1.00 95.69 109 TRP A N 1
ATOM 911 C CA . TRP A 1 109 ? -0.374 11.373 8.970 1.00 95.69 109 TRP A CA 1
ATOM 912 C C . TRP A 1 109 ? 0.025 12.597 9.810 1.00 95.69 109 TRP A C 1
ATOM 914 O O . TRP A 1 109 ? 1.188 12.668 10.226 1.00 95.69 109 TRP A O 1
ATOM 924 N N . PRO A 1 110 ? -0.879 13.564 10.061 1.00 94.00 110 PRO A N 1
ATOM 925 C CA . PRO A 1 110 ? -0.565 14.720 10.895 1.00 94.00 110 PRO A CA 1
ATOM 926 C C . PRO A 1 110 ? -0.260 14.295 12.342 1.00 94.00 110 PRO A C 1
ATOM 928 O O . PRO A 1 110 ? -1.087 13.613 12.950 1.00 94.00 110 PRO A O 1
ATOM 931 N N . PRO A 1 111 ? 0.894 14.680 12.920 1.00 87.94 111 PRO A N 1
ATOM 932 C CA . PRO A 1 111 ? 1.301 14.244 14.260 1.00 87.94 111 PRO A CA 1
ATOM 933 C C . PRO A 1 111 ? 0.357 14.714 15.377 1.00 87.94 111 PRO A C 1
ATOM 935 O O . PRO A 1 111 ? 0.309 14.108 16.443 1.00 87.94 111 PRO A O 1
ATOM 938 N N . GLU A 1 112 ? -0.395 15.787 15.147 1.00 91.00 112 GLU A N 1
ATOM 939 C CA . GLU A 1 112 ? -1.390 16.327 16.070 1.00 91.00 112 GLU A CA 1
ATOM 940 C C . GLU A 1 112 ? -2.724 15.567 16.060 1.00 91.00 112 GLU A C 1
ATOM 942 O O . GLU A 1 112 ? -3.528 15.740 16.979 1.00 91.00 112 GLU A O 1
ATOM 947 N N . LYS A 1 113 ? -2.982 14.732 15.043 1.00 92.44 113 LYS A N 1
ATOM 948 C CA . LYS A 1 113 ? -4.222 13.955 14.952 1.00 92.44 113 LYS A CA 1
ATOM 949 C C . LYS A 1 113 ? -4.051 12.587 15.618 1.00 92.44 113 LYS A C 1
ATOM 951 O O . LYS A 1 113 ? -3.121 11.851 15.278 1.00 92.44 113 LYS A O 1
ATOM 956 N N . PRO A 1 114 ? -4.958 12.181 16.522 1.00 91.19 114 PRO A N 1
ATOM 957 C CA . PRO A 1 114 ? -4.879 10.864 17.128 1.00 91.19 114 PRO A CA 1
ATOM 958 C C . PRO A 1 114 ? -5.222 9.781 16.099 1.00 91.19 114 PRO A C 1
ATOM 960 O O . PRO A 1 114 ? -6.140 9.936 15.296 1.00 91.19 114 PRO A O 1
ATOM 963 N N . LEU A 1 115 ? -4.504 8.658 16.151 1.00 89.69 115 LEU A N 1
ATOM 964 C CA . LEU A 1 115 ? -4.784 7.485 15.315 1.00 89.69 115 LEU A CA 1
ATOM 965 C C . LEU A 1 115 ? -6.141 6.845 15.653 1.00 89.69 115 LEU A C 1
ATOM 967 O O . LEU A 1 115 ? -6.812 6.293 14.782 1.00 89.69 115 LEU A O 1
ATOM 971 N N . LEU A 1 116 ? -6.518 6.905 16.932 1.00 90.38 116 LEU A N 1
ATOM 972 C CA . LEU A 1 116 ? -7.733 6.315 17.479 1.00 90.38 116 LEU A CA 1
ATOM 973 C C . LEU A 1 116 ? -8.672 7.409 17.989 1.00 90.38 116 LEU A C 1
ATOM 975 O O . LEU A 1 116 ? -8.223 8.386 18.589 1.00 90.38 116 LEU A O 1
ATOM 979 N N . CYS A 1 117 ? -9.971 7.218 17.803 1.00 88.56 117 CYS A N 1
ATOM 980 C CA . CYS A 1 117 ? -11.016 8.039 18.401 1.00 88.56 117 CYS A CA 1
ATOM 981 C C . CYS A 1 117 ? -12.011 7.161 19.161 1.00 88.56 117 CYS A C 1
ATOM 983 O O . CYS A 1 117 ? -12.125 5.966 18.897 1.00 88.56 117 CYS A O 1
ATOM 985 N N . THR A 1 118 ? -12.743 7.759 20.093 1.00 88.38 118 THR A N 1
ATOM 986 C CA . THR A 1 118 ? -13.865 7.095 20.758 1.00 88.38 118 THR A CA 1
ATOM 987 C C . THR A 1 118 ? -15.152 7.502 20.057 1.00 88.38 118 THR A C 1
ATOM 989 O O . THR A 1 118 ? -15.389 8.696 19.864 1.00 88.38 118 THR A O 1
ATOM 992 N N . ASP A 1 119 ? -15.965 6.531 19.656 1.00 83.75 119 ASP A N 1
ATOM 993 C CA . ASP A 1 119 ? -17.278 6.797 19.077 1.00 83.75 119 ASP A CA 1
ATOM 994 C C . ASP A 1 119 ? -18.287 7.283 20.141 1.00 83.75 119 ASP A C 1
ATOM 996 O O . ASP A 1 119 ? -17.997 7.354 21.340 1.00 83.75 119 ASP A O 1
ATOM 1000 N N . SER A 1 120 ? -19.505 7.626 19.713 1.00 83.69 120 SER A N 1
ATOM 1001 C CA . SER A 1 120 ? -20.574 8.061 20.624 1.00 83.69 120 SER A CA 1
ATOM 1002 C C . SER A 1 120 ? -21.038 6.970 21.601 1.00 83.69 120 SER A C 1
ATOM 1004 O O . SER A 1 120 ? -21.681 7.289 22.601 1.00 83.69 120 SER A O 1
ATOM 1006 N N . GLY A 1 121 ? -20.717 5.702 21.330 1.00 83.56 121 GLY A N 1
ATOM 1007 C CA . GLY A 1 121 ? -21.014 4.540 22.166 1.00 83.56 121 GLY A CA 1
ATOM 1008 C C . GLY A 1 121 ? -19.893 4.161 23.140 1.00 83.56 121 GLY A C 1
ATOM 1009 O O . GLY A 1 121 ? -20.067 3.223 23.916 1.00 83.56 121 GLY A O 1
ATOM 1010 N N . GLY A 1 122 ? -18.761 4.873 23.135 1.00 84.12 122 GLY A N 1
ATOM 1011 C CA . GLY A 1 122 ? -17.610 4.572 23.986 1.00 84.12 122 GLY A CA 1
ATOM 1012 C C . GLY A 1 122 ? -16.648 3.525 23.411 1.00 84.12 122 GLY A C 1
ATOM 1013 O O . GLY A 1 122 ? -15.686 3.159 24.088 1.00 84.12 122 GLY A O 1
ATOM 1014 N N . ALA A 1 123 ? -16.873 3.039 22.189 1.00 85.19 123 ALA A N 1
ATOM 1015 C CA . ALA A 1 123 ? -15.967 2.120 21.516 1.00 85.19 123 ALA A CA 1
ATOM 1016 C C . ALA A 1 123 ? -14.775 2.880 20.925 1.00 85.19 123 ALA A C 1
ATOM 1018 O O . ALA A 1 123 ? -14.918 3.954 20.344 1.00 85.19 123 ALA A O 1
ATOM 1019 N N . VAL A 1 124 ? -13.578 2.311 21.071 1.00 85.12 124 VAL A N 1
ATOM 1020 C CA . VAL A 1 124 ? -12.369 2.852 20.446 1.00 85.12 124 VAL A CA 1
ATOM 1021 C C . VAL A 1 124 ? -12.316 2.363 18.999 1.00 85.12 124 VAL A C 1
ATOM 1023 O O . VAL A 1 124 ? -12.431 1.169 18.732 1.00 85.12 124 VAL A O 1
ATOM 1026 N N . GLU A 1 125 ? -12.125 3.273 18.055 1.00 86.75 125 GLU A N 1
ATOM 1027 C CA . GLU A 1 125 ? -12.031 2.984 16.626 1.00 86.75 125 GLU A CA 1
ATOM 1028 C C . GLU A 1 125 ? -10.868 3.749 15.986 1.00 86.75 125 GLU A C 1
ATOM 1030 O O . GLU A 1 125 ? -10.281 4.638 16.602 1.00 86.75 125 GLU A O 1
ATOM 1035 N N . LEU A 1 126 ? -10.509 3.399 14.745 1.00 87.31 126 LEU A N 1
ATOM 1036 C CA . LEU A 1 126 ? -9.601 4.234 13.959 1.00 87.31 126 LEU A CA 1
ATOM 1037 C C . LEU A 1 126 ? -10.269 5.570 13.658 1.00 87.31 126 LEU A C 1
ATOM 1039 O O . LEU A 1 126 ? -11.459 5.621 13.352 1.00 87.31 126 LEU A O 1
ATOM 1043 N N . HIS A 1 127 ? -9.474 6.633 13.679 1.00 90.19 127 HIS A N 1
ATOM 1044 C CA . HIS A 1 127 ? -9.944 7.942 13.266 1.00 90.19 127 HIS A CA 1
ATOM 1045 C C . HIS A 1 127 ? -10.453 7.879 11.809 1.00 90.19 127 HIS A C 1
ATOM 1047 O O . HIS A 1 127 ? -9.714 7.399 10.948 1.00 90.19 127 HIS A O 1
ATOM 1053 N N . PRO A 1 128 ? -11.660 8.378 11.477 1.00 86.88 128 PRO A N 1
ATOM 1054 C CA . PRO A 1 128 ? -12.200 8.306 10.114 1.00 86.88 128 PRO A CA 1
ATOM 1055 C C . PRO A 1 128 ? -11.267 8.913 9.058 1.00 86.88 128 PRO A C 1
ATOM 1057 O O . PRO A 1 128 ? -11.012 8.305 8.020 1.00 86.88 128 PRO A O 1
ATOM 1060 N N . ASP A 1 129 ? -10.669 10.070 9.366 1.00 93.69 129 ASP A N 1
ATOM 1061 C CA . ASP A 1 129 ? -9.660 10.684 8.495 1.00 93.69 129 ASP A CA 1
ATOM 1062 C C . ASP A 1 129 ? -8.445 9.778 8.256 1.00 93.69 129 ASP A C 1
ATOM 1064 O O . ASP A 1 129 ? -7.858 9.843 7.184 1.00 93.69 129 ASP A O 1
ATOM 1068 N N . PHE A 1 130 ? -8.063 8.927 9.217 1.00 95.25 130 PHE A N 1
ATOM 1069 C CA . PHE A 1 130 ? -6.918 8.029 9.054 1.00 95.25 130 PHE A CA 1
ATOM 1070 C C . PHE A 1 130 ? -7.172 7.020 7.946 1.00 95.25 130 PHE A C 1
ATOM 1072 O O . PHE A 1 130 ? -6.312 6.805 7.094 1.00 95.25 130 PHE A O 1
ATOM 1079 N N . GLU A 1 131 ? -8.366 6.434 7.918 1.00 92.00 131 GLU A N 1
ATOM 1080 C CA . GLU A 1 131 ? -8.745 5.511 6.856 1.00 92.00 131 GLU A CA 1
ATOM 1081 C C . GLU A 1 131 ? -8.753 6.200 5.487 1.00 92.00 131 GLU A C 1
ATOM 1083 O O . GLU A 1 131 ? -8.190 5.660 4.532 1.00 92.00 131 GLU A O 1
ATOM 1088 N N . ALA A 1 132 ? -9.329 7.402 5.401 1.00 94.12 132 ALA A N 1
ATOM 1089 C CA . ALA A 1 132 ? -9.341 8.181 4.167 1.00 94.12 132 ALA A CA 1
ATOM 1090 C C . ALA A 1 132 ? -7.916 8.508 3.683 1.00 94.12 132 ALA A C 1
ATOM 1092 O O . ALA A 1 132 ? -7.616 8.310 2.509 1.00 94.12 132 ALA A O 1
ATOM 1093 N N . THR A 1 133 ? -7.023 8.927 4.588 1.00 96.81 133 THR A N 1
ATOM 1094 C CA . THR A 1 133 ? -5.604 9.184 4.293 1.00 96.81 133 THR A CA 1
ATOM 1095 C C . THR A 1 133 ? -4.892 7.917 3.818 1.00 96.81 133 THR A C 1
ATOM 1097 O O . THR A 1 133 ? -4.195 7.934 2.812 1.00 96.81 133 THR A O 1
ATOM 1100 N N . VAL A 1 134 ? -5.086 6.783 4.491 1.00 97.00 134 VAL A N 1
ATOM 1101 C CA . VAL A 1 134 ? -4.487 5.499 4.089 1.00 97.00 134 VAL A CA 1
ATOM 1102 C C . VAL A 1 134 ? -4.950 5.065 2.695 1.00 97.00 134 VAL A C 1
ATOM 1104 O O . VAL A 1 134 ? -4.160 4.495 1.938 1.00 97.00 134 VAL A O 1
ATOM 1107 N N . CYS A 1 135 ? -6.207 5.352 2.351 1.00 96.00 135 CYS A N 1
ATOM 1108 C CA . CYS A 1 135 ? -6.822 5.007 1.071 1.00 96.00 135 CYS A CA 1
ATOM 1109 C C . CYS A 1 135 ? -6.502 5.982 -0.077 1.00 96.00 135 CYS A C 1
ATOM 1111 O O . CYS A 1 135 ? -7.055 5.830 -1.169 1.00 96.00 135 CYS A O 1
ATOM 1113 N N . ASP A 1 136 ? -5.611 6.949 0.136 1.00 96.19 136 ASP A N 1
ATOM 1114 C CA . ASP A 1 136 ? -5.137 7.876 -0.886 1.00 96.19 136 ASP A CA 1
ATOM 1115 C C . ASP A 1 136 ? -3.653 7.627 -1.184 1.00 96.19 136 ASP A C 1
ATOM 1117 O O . ASP A 1 136 ? -2.793 7.777 -0.318 1.00 96.19 136 ASP A O 1
ATOM 1121 N N . ALA A 1 137 ? -3.331 7.274 -2.432 1.00 95.50 137 ALA A N 1
ATOM 1122 C CA . ALA A 1 137 ? -1.954 7.025 -2.858 1.00 95.50 137 ALA A CA 1
ATOM 1123 C C . ALA A 1 137 ? -1.041 8.253 -2.668 1.00 95.50 137 ALA A C 1
ATOM 1125 O O . ALA A 1 137 ? 0.145 8.081 -2.390 1.00 95.50 137 ALA A O 1
ATOM 1126 N N . GLN A 1 138 ? -1.588 9.473 -2.749 1.00 95.69 138 GLN A N 1
ATOM 1127 C CA . GLN A 1 138 ? -0.839 10.724 -2.554 1.00 95.69 138 GLN A CA 1
ATOM 1128 C C . GLN A 1 138 ? -0.437 10.959 -1.091 1.00 95.69 138 GLN A C 1
ATOM 1130 O O . GLN A 1 138 ? 0.461 11.744 -0.790 1.00 95.69 138 GLN A O 1
ATOM 1135 N N . SER A 1 139 ? -1.059 10.236 -0.160 1.00 97.12 139 SER A N 1
ATOM 1136 C CA . SER A 1 139 ? -0.692 10.271 1.254 1.00 97.12 139 SER A CA 1
ATOM 1137 C C . SER A 1 139 ? 0.512 9.385 1.579 1.00 97.12 139 SER A C 1
ATOM 1139 O O . SER A 1 139 ? 1.014 9.428 2.703 1.00 97.12 139 SER A O 1
ATOM 1141 N N . TRP A 1 140 ? 1.040 8.629 0.616 1.00 97.62 140 TRP A N 1
ATOM 1142 C CA . TRP A 1 140 ? 2.207 7.771 0.788 1.00 97.62 140 TRP A CA 1
ATOM 1143 C C . TRP A 1 140 ? 3.422 8.338 0.055 1.00 97.62 140 TRP A C 1
ATOM 1145 O O . TRP A 1 140 ? 3.304 8.853 -1.048 1.00 97.62 140 TRP A O 1
ATOM 1155 N N . THR A 1 141 ? 4.623 8.160 0.609 1.00 97.38 141 THR A N 1
ATOM 1156 C CA . THR A 1 141 ? 5.888 8.347 -0.125 1.00 97.38 141 THR A CA 1
ATOM 1157 C C . THR A 1 141 ? 6.863 7.202 0.114 1.00 97.38 141 THR A C 1
ATOM 1159 O O . THR A 1 141 ? 6.803 6.506 1.130 1.00 97.38 141 THR A O 1
ATOM 1162 N N . LEU A 1 142 ? 7.810 7.042 -0.813 1.00 97.38 142 LEU A N 1
ATOM 1163 C CA . LEU A 1 142 ? 9.070 6.341 -0.575 1.00 97.38 142 LEU A CA 1
ATOM 1164 C C . LEU A 1 142 ? 10.179 7.376 -0.392 1.00 97.38 142 LEU A C 1
ATOM 1166 O O . LEU A 1 142 ? 10.532 8.087 -1.329 1.00 97.38 142 LEU A O 1
ATOM 1170 N N . VAL A 1 143 ? 10.743 7.455 0.811 1.00 96.25 143 VAL A N 1
ATOM 1171 C CA . VAL A 1 143 ? 11.883 8.328 1.130 1.00 96.25 143 VAL A CA 1
ATOM 1172 C C . VAL A 1 143 ? 13.211 7.554 1.078 1.00 96.25 143 VAL A C 1
ATOM 1174 O O . VAL A 1 143 ? 13.239 6.355 0.786 1.00 96.25 143 VAL A O 1
ATOM 1177 N N . SER A 1 144 ? 14.339 8.222 1.341 1.00 95.62 144 SER A N 1
ATOM 1178 C CA . SER A 1 144 ? 15.662 7.577 1.462 1.00 95.62 144 SER A CA 1
ATOM 1179 C C . SER A 1 144 ? 15.615 6.372 2.417 1.00 95.62 144 SER A C 1
ATOM 1181 O O . SER A 1 144 ? 15.002 6.509 3.477 1.00 95.62 144 SER A O 1
ATOM 1183 N N . PRO A 1 145 ? 16.213 5.205 2.099 1.00 95.81 145 PRO A N 1
ATOM 1184 C CA . PRO A 1 145 ? 17.189 5.002 1.020 1.00 95.81 145 PRO A CA 1
ATOM 1185 C C . PRO A 1 145 ? 16.612 4.663 -0.366 1.00 95.81 145 PRO A C 1
ATOM 1187 O O . PRO A 1 145 ? 17.309 4.834 -1.362 1.00 95.81 145 PRO A O 1
ATOM 1190 N N . TRP A 1 146 ? 15.347 4.247 -0.487 1.00 97.06 146 TRP A N 1
ATOM 1191 C CA . TRP A 1 146 ? 14.733 3.922 -1.786 1.00 97.06 146 TRP A CA 1
ATOM 1192 C C . TRP A 1 146 ? 14.774 5.097 -2.770 1.00 97.06 146 TRP A C 1
ATOM 1194 O O . TRP A 1 146 ? 15.174 4.921 -3.917 1.00 97.06 146 TRP A O 1
ATOM 1204 N N . ALA A 1 147 ? 14.422 6.304 -2.311 1.00 96.81 147 ALA A N 1
ATOM 1205 C CA . ALA A 1 147 ? 14.401 7.497 -3.162 1.00 96.81 147 ALA A CA 1
ATOM 1206 C C . ALA A 1 147 ? 15.778 7.846 -3.751 1.00 96.81 147 ALA A C 1
ATOM 1208 O O . ALA A 1 147 ? 15.856 8.422 -4.832 1.00 96.81 147 ALA A O 1
ATOM 1209 N N . GLU A 1 148 ? 16.858 7.512 -3.049 1.00 96.56 148 GLU A N 1
ATOM 1210 C CA . GLU A 1 148 ? 18.227 7.720 -3.528 1.00 96.56 148 GLU A CA 1
ATOM 1211 C C . GLU A 1 148 ? 18.649 6.592 -4.476 1.00 96.56 148 GLU A C 1
ATOM 1213 O O . GLU A 1 148 ? 19.226 6.842 -5.530 1.00 96.56 148 GLU A O 1
ATOM 1218 N N . ALA A 1 149 ? 18.312 5.343 -4.143 1.00 96.62 149 ALA A N 1
ATOM 1219 C CA . ALA A 1 149 ? 18.674 4.178 -4.947 1.00 96.62 149 ALA A CA 1
ATOM 1220 C C . ALA A 1 149 ? 17.959 4.127 -6.310 1.00 96.62 149 ALA A C 1
ATOM 1222 O O . ALA A 1 149 ? 18.541 3.645 -7.291 1.00 96.62 149 ALA A O 1
ATOM 1223 N N . PHE A 1 150 ? 16.718 4.619 -6.372 1.00 96.62 150 PHE A N 1
ATOM 1224 C CA . PHE A 1 150 ? 15.822 4.501 -7.524 1.00 96.62 150 PHE A CA 1
ATOM 1225 C C . PHE A 1 150 ? 15.238 5.845 -7.956 1.00 96.62 150 PHE A C 1
ATOM 1227 O O . PHE A 1 150 ? 14.034 5.987 -8.156 1.00 96.62 150 PHE A O 1
ATOM 1234 N N . GLU A 1 151 ? 16.098 6.845 -8.134 1.00 95.50 151 GLU A N 1
ATOM 1235 C CA . GLU A 1 151 ? 15.671 8.184 -8.547 1.00 95.50 151 GLU A CA 1
ATOM 1236 C C . GLU A 1 151 ? 14.798 8.187 -9.813 1.00 95.50 151 GLU A C 1
ATOM 1238 O O . GLU A 1 151 ? 13.768 8.859 -9.855 1.00 95.50 151 GLU A O 1
ATOM 1243 N N . HIS A 1 152 ? 15.148 7.358 -10.798 1.00 94.81 152 HIS A N 1
ATOM 1244 C CA . HIS A 1 152 ? 14.396 7.201 -12.043 1.00 94.81 152 HIS A CA 1
ATOM 1245 C C . HIS A 1 152 ? 12.978 6.625 -11.856 1.00 94.81 152 HIS A C 1
ATOM 1247 O O . HIS A 1 152 ? 12.156 6.761 -12.754 1.00 94.81 152 HIS A O 1
ATOM 1253 N N . LEU A 1 153 ? 12.666 6.013 -10.706 1.00 96.62 153 LEU A N 1
ATOM 1254 C CA . LEU A 1 153 ? 11.347 5.438 -10.413 1.00 96.62 153 LEU A CA 1
ATOM 1255 C C . LEU A 1 153 ? 10.443 6.367 -9.598 1.00 96.62 153 LEU A C 1
ATOM 1257 O O . LEU A 1 153 ? 9.280 6.031 -9.377 1.00 96.62 153 LEU A O 1
ATOM 1261 N N . LYS A 1 154 ? 10.924 7.543 -9.170 1.00 95.75 154 LYS A N 1
ATOM 1262 C CA . LYS A 1 154 ? 10.122 8.511 -8.392 1.00 95.75 154 LYS A CA 1
ATOM 1263 C C . LYS A 1 154 ? 8.851 8.960 -9.121 1.00 95.75 154 LYS A C 1
ATOM 1265 O O . LYS A 1 154 ? 7.865 9.289 -8.470 1.00 95.75 154 LYS A O 1
ATOM 1270 N N . MET A 1 155 ? 8.864 8.930 -10.454 1.00 95.25 155 MET A N 1
ATOM 1271 C CA . MET A 1 155 ? 7.704 9.222 -11.307 1.00 95.25 155 MET A CA 1
ATOM 1272 C C . MET A 1 155 ? 6.545 8.226 -11.154 1.00 95.25 155 MET A C 1
ATOM 1274 O O . MET A 1 155 ? 5.448 8.497 -11.620 1.00 95.25 155 MET A O 1
ATOM 1278 N N . HIS A 1 156 ? 6.777 7.061 -10.542 1.00 95.44 156 HIS A N 1
ATOM 1279 C CA . HIS A 1 156 ? 5.751 6.037 -10.336 1.00 95.44 156 HIS A CA 1
ATOM 1280 C C . HIS A 1 156 ? 5.108 6.081 -8.945 1.00 95.44 156 HIS A C 1
ATOM 1282 O O . HIS A 1 156 ? 4.216 5.277 -8.673 1.00 95.44 156 HIS A O 1
ATOM 1288 N N . VAL A 1 157 ? 5.579 6.969 -8.061 1.00 91.44 157 VAL A N 1
ATOM 1289 C CA . VAL A 1 157 ? 5.121 7.073 -6.665 1.00 91.44 157 VAL A CA 1
ATOM 1290 C C . VAL A 1 157 ? 4.607 8.463 -6.281 1.00 91.44 157 VAL A C 1
ATOM 1292 O O . VAL A 1 157 ? 4.287 8.670 -5.115 1.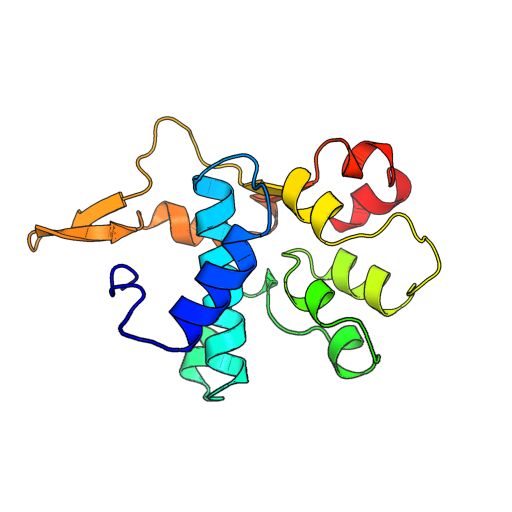00 91.44 157 VAL A O 1
ATOM 1295 N N . ASN A 1 158 ? 4.524 9.387 -7.246 1.00 65.94 158 ASN A N 1
ATOM 1296 C CA . ASN A 1 158 ? 3.963 10.733 -7.096 1.00 65.94 158 ASN A CA 1
ATOM 1297 C C . ASN A 1 158 ? 3.040 11.041 -8.277 1.00 65.94 158 ASN A C 1
ATOM 1299 O O . ASN A 1 158 ? 3.541 10.938 -9.420 1.00 65.94 158 ASN A O 1
#

Radius of gyration: 15.99 Å; chains: 1; bounding box: 40×33×41 Å

Foldseek 3Di:
DPPDPCPPDPLSVVLVVVLVVEDAPDPLQSVLLSLQSSLLVVCVVPPDPVSLVVRQPLLDDDPLNVVADDDPLLSSQSFNQLSSVCSVCPPVDPVDDPRLQRHFKDFQDDPPDDQWDQDPVRDIDGDPVSNVSSSDLVRMDGHPPCCVVCVVCRVRSD

InterPro domains:
  IPR021833 Protein of unknown function DUF3425 [PF11905] (38-153)